Protein AF-A0A1N6Y8Q5-F1 (afdb_monomer_lite)

Radius of gyration: 11.51 Å; chains: 1; bounding box: 32×20×27 Å

Foldseek 3Di:
DDDDDDPDLVNLLVLCVVLVLDLCSSCVVVVHDSLVNLLSCLLSVNDGDPVVCVVCVVVSVVSNVVNVVD

Structure (mmCIF, N/CA/C/O backbone):
data_AF-A0A1N6Y8Q5-F1
#
_entry.id   AF-A0A1N6Y8Q5-F1
#
loop_
_atom_site.group_PDB
_atom_site.id
_atom_site.type_symbol
_atom_site.label_atom_id
_atom_site.label_alt_id
_atom_site.label_comp_id
_atom_site.label_asym_id
_atom_site.label_entity_id
_atom_site.label_seq_id
_atom_site.pdbx_PDB_ins_code
_atom_site.Cartn_x
_atom_site.Cartn_y
_atom_site.Cartn_z
_atom_site.occupancy
_atom_site.B_iso_or_equiv
_atom_site.auth_seq_id
_atom_site.auth_comp_id
_atom_site.auth_asym_id
_atom_site.auth_atom_id
_atom_site.pdbx_PDB_model_num
ATOM 1 N N . MET A 1 1 ? 19.162 -2.720 10.413 1.00 38.34 1 MET A N 1
ATOM 2 C CA . MET A 1 1 ? 17.911 -3.286 10.954 1.00 38.34 1 MET A CA 1
ATOM 3 C C . MET A 1 1 ? 17.392 -2.285 11.969 1.00 38.34 1 MET A C 1
ATOM 5 O O . MET A 1 1 ? 18.001 -2.156 13.021 1.00 38.34 1 MET A O 1
ATOM 9 N N . ALA A 1 2 ? 16.407 -1.468 11.594 1.00 36.34 2 ALA A N 1
ATOM 10 C CA . ALA A 1 2 ? 15.791 -0.518 12.514 1.00 36.34 2 ALA A CA 1
ATOM 11 C C . ALA A 1 2 ? 14.566 -1.194 13.136 1.00 36.34 2 ALA A C 1
ATOM 13 O O . ALA A 1 2 ? 13.618 -1.537 12.432 1.00 36.34 2 ALA A O 1
ATOM 14 N N . GLU A 1 3 ? 14.645 -1.430 14.442 1.00 40.03 3 GLU A N 1
ATOM 15 C CA . GLU A 1 3 ? 13.511 -1.775 15.292 1.00 40.03 3 GLU A CA 1
ATOM 16 C C . GLU A 1 3 ? 12.478 -0.640 15.254 1.00 40.03 3 GLU A C 1
ATOM 18 O O . GLU A 1 3 ? 12.819 0.535 15.099 1.00 40.03 3 GLU A O 1
ATOM 23 N N . GLY A 1 4 ? 11.201 -1.017 15.297 1.00 61.38 4 GLY A N 1
ATOM 24 C CA . GLY A 1 4 ? 10.095 -0.188 14.837 1.00 61.38 4 GLY A CA 1
ATOM 25 C C . GLY A 1 4 ? 9.949 1.155 15.544 1.00 61.38 4 GLY A C 1
ATOM 26 O O . GLY A 1 4 ? 10.026 1.243 16.759 1.00 61.38 4 GLY A O 1
ATOM 27 N N . THR A 1 5 ? 9.622 2.183 14.766 1.00 43.16 5 THR A N 1
ATOM 28 C CA . THR A 1 5 ? 8.823 3.335 15.195 1.00 43.16 5 THR A CA 1
ATOM 29 C C . THR A 1 5 ? 8.166 3.909 13.944 1.00 43.16 5 THR A C 1
ATOM 31 O O . THR A 1 5 ? 8.857 4.221 12.983 1.00 43.16 5 THR A O 1
ATOM 34 N N . VAL A 1 6 ? 6.829 3.931 13.935 1.00 49.03 6 VAL A N 1
ATOM 35 C CA . VAL A 1 6 ? 5.933 4.707 13.058 1.00 49.03 6 VAL A CA 1
ATOM 36 C C . VAL A 1 6 ? 6.578 5.145 11.739 1.00 49.03 6 VAL A C 1
ATOM 38 O O . VAL A 1 6 ? 7.269 6.164 11.691 1.00 49.03 6 VAL A O 1
ATOM 41 N N . THR A 1 7 ? 6.332 4.422 10.641 1.00 60.22 7 THR A N 1
ATOM 42 C CA . THR A 1 7 ? 6.609 5.002 9.324 1.00 60.22 7 THR A CA 1
ATOM 43 C C . THR A 1 7 ? 5.773 6.273 9.232 1.00 60.22 7 THR A C 1
ATOM 45 O O . THR A 1 7 ? 4.554 6.200 9.133 1.00 60.22 7 THR A O 1
ATOM 48 N N . ASN A 1 8 ? 6.414 7.440 9.350 1.00 82.62 8 ASN A N 1
ATOM 49 C CA . ASN A 1 8 ? 5.746 8.724 9.185 1.00 82.62 8 ASN A CA 1
ATOM 50 C C . ASN A 1 8 ? 4.958 8.654 7.871 1.00 82.62 8 ASN A C 1
ATOM 52 O O . ASN A 1 8 ? 5.555 8.317 6.845 1.00 82.62 8 ASN A O 1
ATOM 56 N N . ALA A 1 9 ? 3.651 8.936 7.901 1.00 88.12 9 ALA A N 1
ATOM 57 C CA . ALA A 1 9 ? 2.774 8.832 6.733 1.00 88.12 9 ALA A CA 1
ATOM 58 C C . ALA A 1 9 ? 3.390 9.512 5.498 1.00 88.12 9 ALA A C 1
ATOM 60 O O . ALA A 1 9 ? 3.362 8.966 4.400 1.00 88.12 9 ALA A O 1
ATOM 61 N N . ARG A 1 10 ? 4.085 10.639 5.701 1.00 92.50 10 ARG A N 1
ATOM 62 C CA . ARG A 1 10 ? 4.809 11.347 4.642 1.00 92.50 10 ARG A CA 1
ATOM 63 C C . ARG A 1 10 ? 5.976 10.547 4.054 1.00 92.50 10 ARG A C 1
ATOM 65 O O . ARG A 1 10 ? 6.196 10.575 2.850 1.00 92.50 10 ARG A O 1
ATOM 72 N N . THR A 1 11 ? 6.754 9.858 4.884 1.00 93.19 11 THR A N 1
ATOM 73 C CA . THR A 1 11 ? 7.845 8.988 4.417 1.00 93.19 11 THR A CA 1
ATOM 74 C C . THR A 1 11 ? 7.292 7.777 3.672 1.00 93.19 11 THR A C 1
ATOM 76 O O . THR A 1 11 ? 7.850 7.394 2.647 1.00 93.19 11 THR A O 1
ATOM 79 N N . LEU A 1 12 ? 6.187 7.199 4.152 1.00 95.44 12 LEU A N 1
ATOM 80 C CA . LEU A 1 12 ? 5.509 6.097 3.473 1.00 95.44 12 LEU A CA 1
ATOM 81 C C . LEU A 1 12 ? 4.995 6.521 2.092 1.00 95.44 12 LEU A C 1
ATOM 83 O O . LEU A 1 12 ? 5.247 5.827 1.112 1.00 95.44 12 LEU A O 1
ATOM 87 N N . GLU A 1 13 ? 4.336 7.676 2.012 1.00 96.06 13 GLU A N 1
ATOM 88 C CA . GLU A 1 13 ? 3.825 8.233 0.760 1.00 96.06 13 GLU A CA 1
ATOM 89 C C . GLU A 1 13 ? 4.962 8.509 -0.230 1.00 96.06 13 GLU A C 1
ATOM 91 O O . GLU A 1 13 ? 4.892 8.070 -1.374 1.00 96.06 13 GLU A O 1
ATOM 96 N N . LEU A 1 14 ? 6.063 9.127 0.214 1.00 96.88 14 LEU A N 1
ATOM 97 C CA . LEU A 1 14 ? 7.236 9.350 -0.639 1.00 96.88 14 LEU A CA 1
ATOM 98 C C . LEU A 1 14 ? 7.857 8.042 -1.135 1.00 96.88 14 LEU A C 1
ATOM 100 O O . LEU A 1 14 ? 8.218 7.943 -2.303 1.00 96.88 14 LEU A O 1
ATOM 104 N N . ASN A 1 15 ? 7.971 7.028 -0.277 1.00 96.62 15 ASN A N 1
ATOM 105 C CA . ASN A 1 15 ? 8.470 5.720 -0.697 1.00 96.62 15 ASN A CA 1
ATOM 106 C C . ASN A 1 15 ? 7.534 5.063 -1.716 1.00 96.62 15 ASN A C 1
ATOM 108 O O . ASN A 1 15 ? 8.011 4.438 -2.661 1.00 96.62 15 ASN A O 1
ATOM 112 N N . TYR A 1 16 ? 6.220 5.235 -1.561 1.00 97.50 16 TYR A N 1
ATOM 113 C CA . TYR A 1 16 ? 5.246 4.759 -2.534 1.00 97.50 16 TYR A CA 1
ATOM 114 C C . TYR A 1 16 ? 5.367 5.499 -3.873 1.00 97.50 16 TYR A C 1
ATOM 116 O O . TYR A 1 16 ? 5.394 4.849 -4.915 1.00 97.50 16 TYR A O 1
ATOM 124 N N . GLU A 1 17 ? 5.546 6.822 -3.864 1.00 97.69 17 GLU A N 1
ATOM 125 C CA . GLU A 1 17 ? 5.840 7.615 -5.066 1.00 97.69 17 GLU A CA 1
ATOM 126 C C . GLU A 1 17 ? 7.145 7.168 -5.746 1.00 97.69 17 GLU A C 1
ATOM 128 O O . GLU A 1 17 ? 7.175 6.936 -6.955 1.00 97.69 17 GLU A O 1
ATOM 133 N N . TYR A 1 18 ? 8.221 6.950 -4.982 1.00 97.56 18 TYR A N 1
ATOM 134 C CA . TYR A 1 18 ? 9.486 6.441 -5.524 1.00 97.56 18 TYR A CA 1
ATOM 135 C C . TYR A 1 18 ? 9.354 5.035 -6.110 1.00 97.56 18 TYR A C 1
ATOM 137 O O . TYR A 1 18 ? 9.949 4.748 -7.149 1.00 97.56 18 TYR A O 1
ATOM 145 N N . ALA A 1 19 ? 8.513 4.193 -5.512 1.00 97.19 19 ALA A N 1
ATOM 146 C CA . ALA A 1 19 ? 8.127 2.895 -6.053 1.00 97.19 19 ALA A CA 1
ATOM 147 C C . ALA A 1 19 ? 7.177 2.999 -7.266 1.00 97.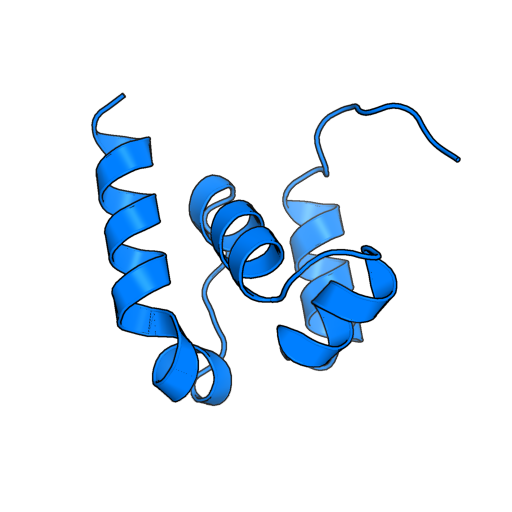19 19 ALA A C 1
ATOM 149 O O . ALA A 1 19 ? 6.607 1.991 -7.679 1.00 97.19 19 ALA A O 1
ATOM 150 N N . GLN A 1 20 ? 6.993 4.193 -7.846 1.00 97.81 20 GLN A N 1
ATOM 151 C CA . GLN A 1 20 ? 6.091 4.465 -8.971 1.00 97.81 20 GLN A CA 1
ATOM 152 C C . GLN A 1 20 ? 4.635 4.096 -8.660 1.00 97.81 20 GLN A C 1
ATOM 154 O O . GLN A 1 20 ? 3.901 3.607 -9.519 1.00 97.81 20 GLN A O 1
ATOM 159 N N . ARG A 1 21 ? 4.235 4.303 -7.401 1.00 97.81 21 ARG A N 1
ATOM 160 C CA . ARG A 1 21 ? 2.935 3.928 -6.840 1.00 97.81 21 ARG A CA 1
ATOM 161 C C . ARG A 1 21 ? 2.555 2.476 -7.146 1.00 97.81 21 ARG A C 1
ATOM 163 O O . ARG A 1 21 ? 1.448 2.201 -7.615 1.00 97.81 21 ARG A O 1
ATOM 170 N N . ASN A 1 22 ? 3.501 1.570 -6.892 1.00 97.94 22 ASN A N 1
ATOM 171 C CA . ASN A 1 22 ? 3.352 0.129 -7.056 1.00 97.94 22 ASN A CA 1
ATOM 172 C C . ASN A 1 22 ? 3.616 -0.600 -5.729 1.00 97.94 22 ASN A C 1
ATOM 174 O O . ASN A 1 22 ? 4.742 -0.631 -5.223 1.00 97.94 22 ASN A O 1
ATOM 178 N N . VAL A 1 23 ? 2.565 -1.205 -5.178 1.00 98.00 23 VAL A N 1
ATOM 179 C CA . VAL A 1 23 ? 2.601 -1.950 -3.912 1.00 98.00 23 VAL A CA 1
ATOM 180 C C . VAL A 1 23 ? 3.559 -3.138 -3.972 1.00 98.00 23 VAL A C 1
ATOM 182 O O . VAL A 1 23 ? 4.254 -3.399 -2.992 1.00 98.00 23 VAL A O 1
ATOM 185 N N . ASP A 1 24 ? 3.632 -3.845 -5.101 1.00 97.62 24 ASP A N 1
ATOM 186 C CA . ASP A 1 24 ? 4.516 -5.003 -5.243 1.00 97.62 24 ASP A CA 1
ATOM 187 C C . ASP A 1 24 ? 5.985 -4.561 -5.107 1.00 97.62 24 ASP A C 1
ATOM 189 O O . ASP A 1 24 ? 6.741 -5.157 -4.339 1.00 97.62 24 ASP A O 1
ATOM 193 N N . VAL A 1 25 ? 6.370 -3.453 -5.753 1.00 98.00 25 VAL A N 1
ATOM 194 C CA . VAL A 1 25 ? 7.724 -2.875 -5.644 1.00 98.00 25 VAL A CA 1
ATOM 195 C C . VAL A 1 25 ? 8.003 -2.373 -4.227 1.00 98.00 25 VAL A C 1
ATOM 197 O O . VAL A 1 25 ? 9.040 -2.703 -3.652 1.00 98.00 25 V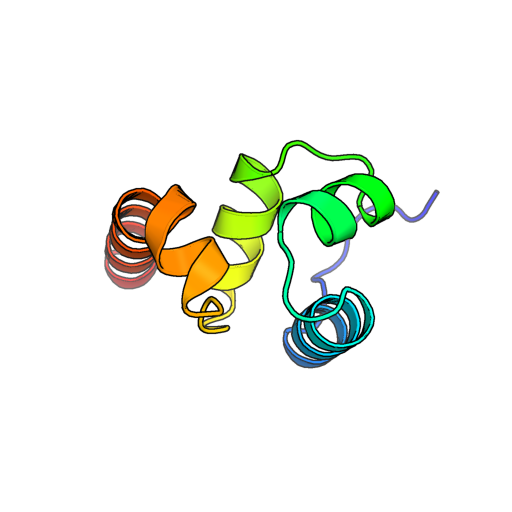AL A O 1
ATOM 200 N N . LEU A 1 26 ? 7.072 -1.618 -3.638 1.00 97.44 26 LEU A N 1
ATOM 201 C CA . LEU A 1 26 ? 7.240 -1.081 -2.288 1.00 97.44 26 LEU A CA 1
ATOM 202 C C . LEU A 1 26 ? 7.364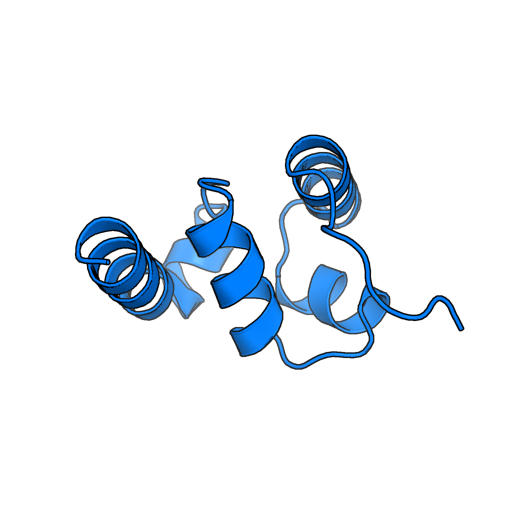 -2.198 -1.236 1.00 97.44 26 LEU A C 1
ATOM 204 O O . LEU A 1 26 ? 8.152 -2.083 -0.298 1.00 97.44 26 LEU A O 1
ATOM 208 N N . SER A 1 27 ? 6.631 -3.300 -1.407 1.00 96.75 27 SER A N 1
ATOM 209 C CA . SER A 1 27 ? 6.678 -4.451 -0.500 1.00 96.75 27 SER A CA 1
ATOM 210 C C . SER A 1 27 ? 8.045 -5.130 -0.470 1.00 96.75 27 SER A C 1
ATOM 212 O O . SER A 1 27 ? 8.496 -5.545 0.596 1.00 96.75 27 SER A O 1
ATOM 214 N N . ILE A 1 28 ? 8.755 -5.150 -1.604 1.00 97.38 28 ILE A N 1
ATOM 215 C CA . ILE A 1 28 ? 10.133 -5.648 -1.678 1.00 97.38 28 ILE A CA 1
ATOM 216 C C . ILE A 1 28 ? 11.055 -4.764 -0.836 1.00 97.38 28 ILE A C 1
ATOM 218 O O . ILE A 1 28 ? 11.858 -5.285 -0.068 1.00 97.38 28 ILE A O 1
ATOM 222 N N . TRP A 1 29 ? 10.931 -3.437 -0.939 1.00 94.56 29 TRP A N 1
ATOM 223 C CA . TRP A 1 29 ? 11.779 -2.500 -0.186 1.00 94.56 29 TRP A CA 1
ATOM 224 C C . TRP A 1 29 ? 11.547 -2.579 1.320 1.00 94.56 29 TRP A C 1
ATOM 226 O O . TRP A 1 29 ? 12.463 -2.348 2.103 1.00 94.56 29 TRP A O 1
ATOM 236 N N . PHE A 1 30 ? 10.317 -2.889 1.722 1.00 92.19 30 PHE A N 1
ATOM 237 C CA . PHE A 1 30 ? 9.945 -3.073 3.122 1.00 92.19 30 PHE A CA 1
ATOM 238 C C . PHE A 1 30 ? 10.147 -4.514 3.603 1.00 92.19 30 PHE A C 1
ATOM 240 O O . PHE A 1 30 ? 9.801 -4.823 4.742 1.00 92.19 30 PHE A O 1
ATOM 247 N N . GLU A 1 31 ? 10.677 -5.390 2.742 1.00 95.31 31 GLU A N 1
ATOM 248 C CA . GLU A 1 31 ? 10.902 -6.812 3.009 1.00 95.31 31 GLU A CA 1
ATOM 249 C C . GLU A 1 31 ? 9.650 -7.511 3.576 1.00 95.31 31 GLU A C 1
ATOM 251 O O . GLU A 1 31 ? 9.712 -8.354 4.472 1.00 95.31 31 GLU A O 1
ATOM 256 N N . CYS A 1 32 ? 8.473 -7.148 3.056 1.00 93.75 32 CYS A N 1
ATOM 257 C CA . CYS A 1 32 ? 7.189 -7.637 3.539 1.00 93.75 32 CYS A CA 1
ATOM 258 C C . CYS A 1 32 ? 6.279 -8.094 2.392 1.00 93.75 32 CYS A C 1
ATOM 260 O O . CYS A 1 32 ? 6.581 -7.959 1.210 1.00 93.75 32 CYS A O 1
ATOM 262 N N . LYS A 1 33 ? 5.146 -8.714 2.738 1.00 96.69 33 LYS A N 1
ATOM 263 C CA . LYS A 1 33 ? 4.160 -9.137 1.733 1.00 96.69 33 LYS A CA 1
ATOM 264 C C . LYS A 1 33 ? 3.390 -7.913 1.215 1.00 96.69 33 LYS A C 1
ATOM 266 O O . LYS A 1 33 ? 3.018 -7.088 2.049 1.00 96.69 33 LYS A O 1
ATOM 271 N N . PRO A 1 34 ? 2.988 -7.868 -0.071 1.00 97.25 34 PRO A N 1
ATOM 272 C CA . PRO A 1 34 ? 2.144 -6.803 -0.633 1.00 97.25 34 PRO A CA 1
ATOM 273 C C . PRO A 1 34 ? 0.948 -6.435 0.251 1.00 97.25 34 PRO A C 1
ATOM 275 O O . PRO A 1 34 ? 0.669 -5.269 0.502 1.00 97.25 34 PRO A O 1
ATOM 278 N N . ARG A 1 35 ? 0.294 -7.448 0.830 1.00 96.44 35 ARG A N 1
ATOM 279 C CA . ARG A 1 35 ? -0.842 -7.275 1.742 1.00 96.44 35 ARG A CA 1
ATOM 280 C C . ARG A 1 35 ? -0.514 -6.418 2.977 1.00 96.44 35 ARG A C 1
ATOM 282 O O . ARG A 1 35 ? -1.338 -5.600 3.365 1.00 96.44 35 ARG A O 1
ATOM 289 N N . LYS A 1 36 ? 0.687 -6.561 3.553 1.00 97.06 36 LYS A N 1
ATOM 290 C CA . LYS A 1 36 ? 1.156 -5.734 4.678 1.00 97.06 36 LYS A CA 1
ATOM 291 C C . LYS A 1 36 ? 1.436 -4.295 4.257 1.00 97.06 36 LYS A C 1
ATOM 293 O O . LYS A 1 36 ? 1.122 -3.378 5.003 1.00 97.06 36 LYS A O 1
ATOM 298 N N . THR A 1 37 ? 1.958 -4.080 3.055 1.00 97.00 37 THR A N 1
ATOM 299 C CA . THR A 1 37 ? 2.115 -2.731 2.499 1.00 97.00 37 THR A CA 1
ATOM 300 C C . THR A 1 37 ? 0.763 -2.048 2.290 1.00 97.00 37 THR A C 1
ATOM 302 O O . THR A 1 37 ? 0.621 -0.879 2.627 1.00 97.00 37 THR A O 1
ATOM 305 N N . VAL A 1 38 ? -0.252 -2.772 1.802 1.00 98.06 38 VAL A N 1
ATOM 306 C CA . VAL A 1 38 ? -1.619 -2.237 1.653 1.00 98.06 38 VAL A CA 1
ATOM 307 C C . VAL A 1 38 ? -2.217 -1.839 3.003 1.00 98.06 38 VAL A C 1
ATOM 309 O O . VAL A 1 38 ? -2.826 -0.777 3.091 1.00 98.06 38 VAL A O 1
ATOM 312 N N . GLU A 1 39 ? -2.021 -2.653 4.046 1.00 97.69 39 GLU A N 1
ATOM 313 C CA . GLU A 1 39 ? -2.437 -2.313 5.417 1.00 97.69 39 GLU A CA 1
ATOM 314 C C . GLU A 1 39 ? -1.805 -0.994 5.872 1.00 97.69 39 GLU A C 1
ATOM 316 O O . GLU A 1 39 ? -2.529 -0.077 6.244 1.00 97.69 39 GLU A O 1
ATOM 321 N N . LEU A 1 40 ? -0.483 -0.853 5.722 1.00 96.38 40 LEU A N 1
ATOM 322 C CA . LEU A 1 40 ? 0.232 0.374 6.084 1.00 96.38 40 LEU A CA 1
ATOM 323 C C . LEU A 1 40 ? -0.296 1.601 5.326 1.00 96.38 40 LEU A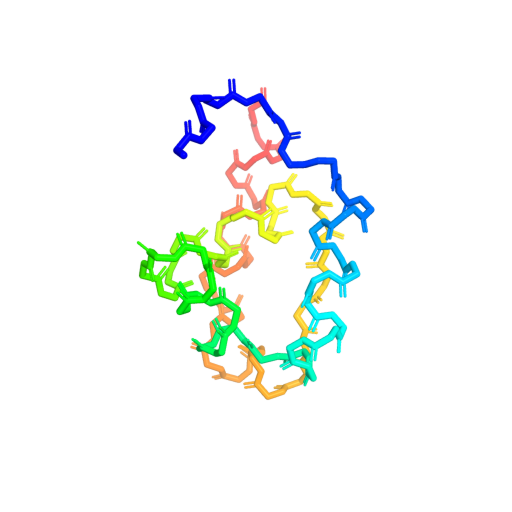 C 1
ATOM 325 O O . LEU A 1 40 ? -0.466 2.664 5.923 1.00 96.38 40 LEU A O 1
ATOM 329 N N . LEU A 1 41 ? -0.568 1.474 4.023 1.00 97.12 41 LEU A N 1
ATOM 330 C CA . LEU A 1 41 ? -1.130 2.566 3.221 1.00 97.12 41 LEU A CA 1
ATOM 331 C C . LEU A 1 41 ? -2.544 2.941 3.694 1.00 97.12 41 LEU A C 1
ATOM 333 O O . LEU A 1 41 ? -2.853 4.126 3.813 1.00 97.12 41 LEU A O 1
ATOM 337 N N . ALA A 1 42 ? -3.390 1.955 4.006 1.00 97.50 42 ALA A N 1
ATOM 338 C CA . ALA A 1 42 ? -4.749 2.180 4.498 1.00 97.50 42 ALA A CA 1
ATOM 339 C C . ALA A 1 42 ? -4.757 2.852 5.879 1.00 97.50 42 ALA A C 1
ATOM 341 O O . ALA A 1 42 ? -5.406 3.887 6.062 1.00 97.50 42 ALA A O 1
ATOM 342 N N . GLU A 1 43 ? -3.988 2.307 6.822 1.00 96.06 43 GLU A N 1
ATOM 343 C CA . GLU A 1 43 ? -3.819 2.832 8.183 1.00 96.06 43 GLU A CA 1
ATOM 344 C C . GLU A 1 43 ? -3.344 4.294 8.179 1.00 96.06 43 GLU A C 1
ATOM 346 O O . GLU A 1 43 ? -3.756 5.081 9.026 1.00 96.06 43 GLU A O 1
ATOM 351 N N . ASN A 1 44 ? -2.540 4.689 7.184 1.00 95.31 44 ASN A N 1
ATOM 352 C CA . ASN A 1 44 ? -2.009 6.049 7.044 1.00 95.31 44 ASN A CA 1
ATOM 353 C C . ASN A 1 44 ? -2.807 6.952 6.083 1.00 95.31 44 ASN A C 1
ATOM 355 O O . ASN A 1 44 ? -2.364 8.060 5.789 1.00 95.31 44 ASN A O 1
ATOM 359 N N . ASN A 1 45 ? -3.979 6.518 5.602 1.00 95.50 45 ASN A N 1
ATOM 360 C CA . ASN A 1 45 ? -4.822 7.267 4.655 1.00 95.50 45 ASN A CA 1
ATOM 361 C C . ASN A 1 45 ? -4.131 7.647 3.332 1.00 95.50 45 ASN A C 1
ATOM 363 O O . ASN A 1 45 ? -4.408 8.700 2.757 1.00 95.50 45 ASN A O 1
ATOM 367 N N . ILE A 1 46 ? -3.222 6.804 2.848 1.00 96.88 46 ILE A N 1
ATOM 368 C CA . ILE A 1 46 ? -2.526 7.027 1.580 1.00 96.88 46 ILE A CA 1
ATOM 369 C C . ILE A 1 46 ? -3.301 6.285 0.488 1.00 96.88 46 ILE A C 1
ATOM 371 O O . ILE A 1 46 ? -3.439 5.061 0.581 1.00 96.88 46 ILE A O 1
ATOM 375 N N . PRO A 1 47 ? -3.840 6.982 -0.527 1.00 97.19 47 PRO A N 1
ATOM 376 C CA . PRO A 1 47 ? -4.657 6.353 -1.557 1.00 97.19 47 PRO A CA 1
ATOM 377 C C . PRO A 1 47 ? -3.815 5.458 -2.472 1.00 97.19 47 PRO A C 1
ATOM 379 O O . PRO A 1 47 ? -2.678 5.788 -2.821 1.00 97.19 47 PRO A O 1
ATOM 382 N N . LEU A 1 48 ? -4.391 4.341 -2.912 1.00 98.19 48 LEU A N 1
ATOM 383 C CA . LEU A 1 48 ? -3.769 3.472 -3.911 1.00 98.19 48 LEU A CA 1
ATOM 384 C C . LEU A 1 48 ? -3.739 4.152 -5.292 1.00 98.19 48 LEU A C 1
ATOM 386 O O . LEU A 1 48 ? -4.506 5.069 -5.576 1.00 98.19 48 LEU A O 1
ATOM 390 N N . SER A 1 49 ? -2.816 3.739 -6.163 1.00 97.81 49 SER A N 1
ATOM 391 C CA . SER A 1 49 ? -2.906 4.064 -7.594 1.00 97.81 49 SER A CA 1
ATOM 392 C C . SER A 1 49 ? -4.044 3.277 -8.259 1.00 97.81 49 SER A C 1
ATOM 394 O O . SER A 1 49 ? -4.390 2.208 -7.762 1.00 97.81 49 SER A O 1
ATOM 396 N N . PRO A 1 50 ? -4.570 3.698 -9.426 1.00 97.56 50 PRO A N 1
ATOM 397 C CA . PRO A 1 50 ? -5.616 2.941 -10.128 1.00 97.56 50 PRO A CA 1
ATOM 398 C C . PRO A 1 50 ? -5.245 1.475 -10.417 1.00 97.56 50 PRO A C 1
ATOM 400 O O . PRO A 1 50 ? -6.090 0.582 -10.366 1.00 97.56 50 PRO A O 1
ATOM 403 N N . ASN A 1 51 ? -3.962 1.208 -10.684 1.00 95.94 51 ASN A N 1
ATOM 404 C CA . ASN A 1 51 ? -3.465 -0.149 -10.911 1.00 95.94 51 ASN A CA 1
ATOM 405 C C . ASN A 1 51 ? -3.512 -0.993 -9.632 1.00 95.94 51 ASN A C 1
ATOM 407 O O . ASN A 1 51 ? -3.933 -2.151 -9.671 1.00 95.94 51 ASN A O 1
ATOM 411 N N . ASP A 1 52 ? -3.082 -0.421 -8.507 1.00 97.88 52 ASP A N 1
ATOM 412 C CA . ASP A 1 52 ? -3.118 -1.107 -7.218 1.00 97.88 52 ASP A CA 1
ATOM 413 C C . ASP A 1 52 ? -4.546 -1.203 -6.670 1.00 97.88 52 ASP A C 1
ATOM 415 O O . ASP A 1 52 ? -4.879 -2.207 -6.048 1.00 97.88 52 ASP A O 1
ATOM 419 N N . GLU A 1 53 ? -5.429 -0.241 -6.955 1.00 97.62 53 GLU A N 1
ATOM 420 C CA . GLU A 1 53 ? -6.863 -0.326 -6.651 1.00 97.62 53 GLU A CA 1
ATOM 421 C C . GLU A 1 53 ? -7.505 -1.533 -7.337 1.00 97.62 53 GLU A C 1
ATOM 423 O O . GLU A 1 53 ? -8.227 -2.292 -6.690 1.00 97.62 53 GLU A O 1
ATOM 428 N N . GLY A 1 54 ? -7.188 -1.773 -8.614 1.00 97.50 54 GLY A N 1
ATOM 429 C CA . GLY A 1 54 ? -7.690 -2.937 -9.348 1.00 97.50 54 GLY A CA 1
ATOM 430 C C . GLY A 1 54 ? -7.278 -4.283 -8.737 1.00 97.50 54 GLY A C 1
ATOM 431 O O . GLY A 1 54 ? -7.999 -5.268 -8.883 1.00 97.50 54 GLY A O 1
ATOM 432 N N . LYS A 1 55 ? -6.144 -4.335 -8.026 1.00 97.00 55 LYS A N 1
ATOM 433 C CA . LYS A 1 55 ? -5.636 -5.553 -7.371 1.00 97.00 55 LYS A CA 1
ATOM 434 C C . LYS A 1 55 ? -6.054 -5.672 -5.904 1.00 97.00 55 LYS A C 1
ATOM 436 O O . LYS A 1 55 ? -6.367 -6.763 -5.433 1.00 97.00 55 LYS A O 1
ATOM 441 N N . PHE A 1 56 ? -6.007 -4.565 -5.169 1.00 97.88 56 PHE A N 1
ATOM 442 C CA . PHE A 1 56 ? -6.033 -4.537 -3.707 1.00 97.88 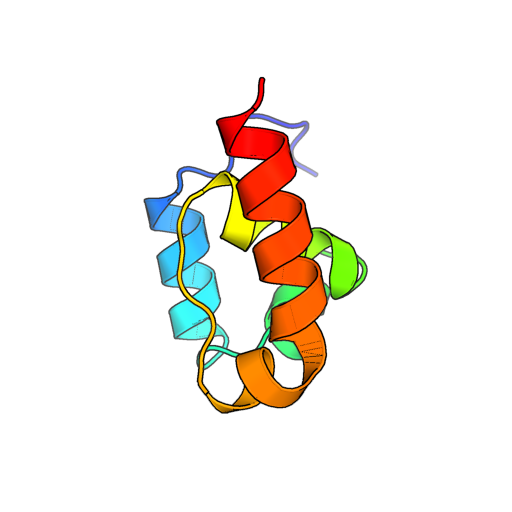56 PHE A CA 1
ATOM 443 C C . PHE A 1 56 ? -7.152 -3.666 -3.129 1.00 97.88 56 PHE A C 1
ATOM 445 O O . PHE A 1 56 ? -7.340 -3.673 -1.913 1.00 97.88 56 PHE A O 1
ATOM 452 N N . GLY A 1 57 ? -7.919 -2.948 -3.954 1.00 97.75 57 GLY A N 1
ATOM 453 C CA . GLY A 1 57 ? -8.887 -1.938 -3.514 1.00 97.75 57 GLY A CA 1
ATOM 454 C C . GLY A 1 57 ? -9.923 -2.457 -2.515 1.00 97.75 57 GLY A C 1
ATOM 455 O O . GLY A 1 57 ? -10.178 -1.807 -1.502 1.00 97.75 57 GLY A O 1
ATOM 456 N N . SER A 1 58 ? -10.462 -3.664 -2.723 1.00 98.12 58 SER A N 1
ATOM 457 C CA . SER A 1 58 ? -11.401 -4.276 -1.769 1.00 98.12 58 SER A CA 1
ATOM 458 C C . SER A 1 58 ? -10.765 -4.525 -0.400 1.00 98.12 58 SER A C 1
ATOM 460 O O . SER A 1 58 ? -11.406 -4.301 0.624 1.00 98.12 58 SER A O 1
ATOM 462 N N . TYR A 1 59 ? -9.501 -4.959 -0.368 1.00 98.31 59 TYR A N 1
ATOM 463 C CA . TYR A 1 59 ? -8.794 -5.198 0.888 1.00 98.31 59 TYR A CA 1
ATOM 464 C C . TYR A 1 59 ? -8.399 -3.892 1.579 1.00 98.31 59 TYR A C 1
ATOM 466 O O . TYR A 1 59 ? -8.582 -3.761 2.784 1.00 98.31 59 TYR A O 1
ATOM 474 N N . TYR A 1 60 ? -7.927 -2.909 0.811 1.00 98.44 60 TYR A N 1
ATOM 475 C CA . TYR A 1 60 ? -7.626 -1.569 1.306 1.00 98.44 60 TYR A CA 1
ATOM 476 C C . TYR A 1 60 ? -8.839 -0.941 1.999 1.00 98.44 60 TYR A C 1
ATOM 478 O O . TYR A 1 60 ? -8.733 -0.478 3.133 1.00 98.44 60 TYR A O 1
ATOM 486 N N . LYS A 1 61 ? -10.010 -0.985 1.349 1.00 98.06 61 LYS A N 1
ATOM 487 C CA . LYS A 1 61 ? -11.251 -0.442 1.908 1.00 98.06 61 LYS A CA 1
ATOM 488 C C . LYS A 1 61 ? -11.664 -1.157 3.195 1.00 98.06 61 LYS A C 1
ATOM 490 O O . LYS A 1 61 ? -12.001 -0.494 4.167 1.00 98.06 61 LYS A O 1
ATOM 495 N N . TYR A 1 62 ? -11.578 -2.487 3.221 1.00 98.00 62 TYR A N 1
ATOM 496 C CA . TYR A 1 62 ? -11.844 -3.259 4.435 1.00 98.00 62 TYR A CA 1
ATOM 497 C C . TYR A 1 62 ? -10.939 -2.823 5.600 1.00 98.00 62 TYR A C 1
ATOM 499 O O . TYR A 1 62 ? -11.423 -2.605 6.706 1.00 98.00 62 TYR A O 1
ATOM 507 N N . VAL A 1 63 ? -9.632 -2.649 5.361 1.00 97.44 63 VAL A N 1
ATOM 508 C CA . VAL A 1 63 ? -8.703 -2.185 6.406 1.00 97.44 63 VAL A CA 1
ATOM 509 C C . VAL A 1 63 ? -9.057 -0.769 6.867 1.00 97.44 63 VAL A C 1
ATOM 511 O O . VAL A 1 63 ? -9.092 -0.530 8.069 1.00 97.44 63 VAL A O 1
ATOM 514 N N . ARG A 1 64 ? -9.381 0.150 5.945 1.00 96.25 64 ARG A N 1
ATOM 515 C CA . ARG A 1 64 ? -9.844 1.511 6.279 1.00 96.25 64 ARG A CA 1
ATOM 516 C C . ARG A 1 64 ? -11.047 1.499 7.218 1.00 96.25 64 ARG A C 1
ATOM 518 O O . ARG A 1 64 ? -11.008 2.173 8.238 1.00 96.25 64 ARG A O 1
ATOM 525 N N . GLU A 1 65 ? -12.066 0.704 6.903 1.00 96.81 65 GLU A N 1
ATOM 526 C CA . GLU A 1 65 ? -13.278 0.584 7.724 1.00 96.81 65 GLU A CA 1
ATOM 527 C C . GLU A 1 65 ? -12.966 0.039 9.127 1.00 96.81 65 GLU A C 1
ATOM 529 O O . GLU A 1 65 ? -13.509 0.525 10.115 1.00 96.81 65 GLU A O 1
ATOM 534 N N . VAL A 1 66 ? -12.056 -0.936 9.237 1.00 95.38 66 VAL A N 1
ATOM 535 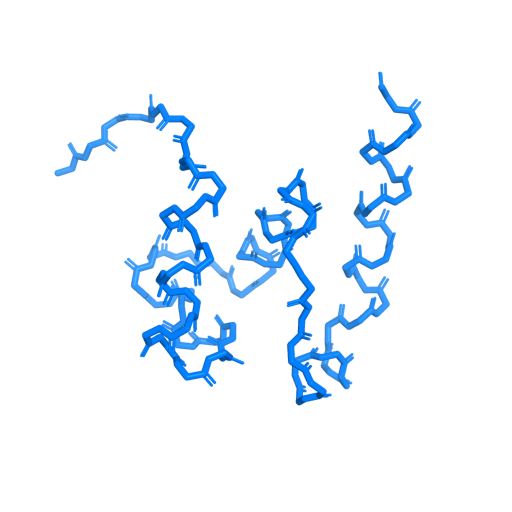C CA . VAL A 1 66 ? -11.622 -1.490 10.532 1.00 95.38 66 VAL A CA 1
ATOM 536 C C . VAL A 1 66 ? -10.825 -0.474 11.353 1.00 95.38 66 VAL A C 1
ATOM 538 O O . VAL A 1 66 ? -10.967 -0.436 12.574 1.00 95.38 66 VAL A O 1
ATOM 541 N N . VAL A 1 67 ? -9.981 0.332 10.707 1.00 92.25 67 VAL A N 1
ATOM 542 C CA . VAL A 1 67 ? -9.191 1.377 11.374 1.00 92.25 67 VAL A CA 1
ATOM 543 C C . VAL A 1 67 ? -10.087 2.521 11.845 1.00 92.25 67 VAL A C 1
ATOM 545 O O . VAL A 1 67 ? -9.901 3.003 12.949 1.00 92.25 67 VAL A O 1
ATOM 548 N N . GLU A 1 68 ? -11.071 2.933 11.045 1.00 89.12 68 GLU A N 1
ATOM 549 C CA . GLU A 1 68 ? -12.017 4.003 11.401 1.00 89.12 68 GLU A CA 1
ATOM 550 C C . GLU A 1 68 ? -13.020 3.588 12.492 1.00 89.12 68 GLU A C 1
ATOM 552 O O . GLU A 1 68 ? -13.587 4.446 13.167 1.00 89.12 68 GLU A O 1
ATOM 557 N N . ALA A 1 69 ? -13.254 2.284 12.661 1.00 85.44 69 ALA A N 1
ATOM 558 C CA . ALA A 1 69 ? -14.142 1.738 13.684 1.00 85.44 69 ALA A CA 1
ATOM 559 C C . ALA A 1 69 ? -13.481 1.544 15.066 1.00 85.44 69 ALA A C 1
ATOM 561 O O . ALA A 1 69 ? -14.197 1.228 16.019 1.00 85.44 69 ALA A O 1
ATOM 562 N N . ASN A 1 70 ? -12.156 1.700 15.176 1.00 67.81 70 ASN A N 1
ATOM 563 C CA . ASN A 1 70 ? -11.378 1.572 16.418 1.00 67.81 70 ASN A CA 1
ATOM 564 C C . ASN A 1 70 ? -10.873 2.930 16.915 1.00 67.81 70 ASN A C 1
ATOM 566 O O . ASN A 1 70 ? -10.756 3.074 18.153 1.00 67.81 70 ASN A O 1
#

Organism: NCBI:txid553468

pLDDT: mean 90.76, std 15.55, range [36.34, 98.44]

Secondary structure (DSSP, 8-state):
--------HHHHHHHHHHTTT-HHHHHHHTTS-HHHHHHHHHHTTPPPPHHHHHHHHHHHHHHHHHHHT-

Sequence (70 aa):
MAEGTVTNARTLELNYEYAQRNVDVLSIWFECKPRKTVELLAENNIPLSPNDEGKFGSYYKYVREVVEAN